Protein AF-Q5XF14-F1 (afdb_monomer)

Secondary structure (DSSP, 8-state):
-----------------S------HHHHHHH-HHHHHHHHHHHHTTSS-HHHHHHHHHTS-HHHHHHHHHHHHHHHHHHHHHHHHHHHHHHHHHHS---

Solvent-accessible surface area (backbone atoms only — not comparable to full-atom values): 6136 Å² total; per-residue (Å²): 141,83,90,77,85,79,82,82,82,78,89,76,87,75,74,78,84,69,81,77,77,75,69,44,74,67,52,52,39,72,75,29,52,47,39,47,52,53,51,51,50,45,30,73,70,65,77,45,56,60,70,60,51,58,55,54,62,70,69,57,47,69,70,49,47,51,52,48,16,54,51,45,45,54,48,55,53,50,53,52,51,53,50,50,54,53,50,52,50,53,55,55,61,62,68,70,70,70,135

pLDDT: mean 80.21, std 21.05, range [34.47, 98.5]

Sequence (99 aa):
MEDESSELVNTNEGSLSNLVNEETVEGFWVKYPYLKELVEIIVAQGLISEEVAFERVKLIGDDKAKELNDGWKALCLKEQDLGNQMLELLLASSSTTKP

Mean predicted aligned error: 13.04 Å

Radius of gyration: 27.28 Å; Cα contacts (8 Å, |Δi|>4): 28; chains: 1; bounding box: 58×27×98 Å

Structure (mmCIF, N/CA/C/O backbone):
data_AF-Q5XF14-F1
#
_entry.id   AF-Q5XF14-F1
#
loop_
_atom_site.group_PDB
_atom_site.id
_atom_site.type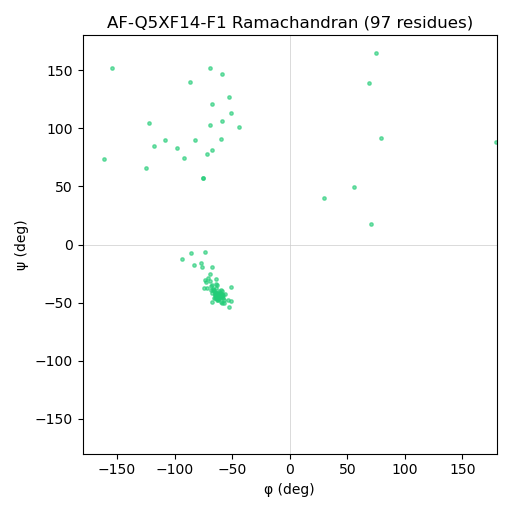_symbol
_atom_site.label_atom_id
_atom_site.label_alt_id
_atom_site.label_comp_id
_atom_site.label_asym_id
_atom_site.label_entity_id
_atom_site.label_seq_id
_atom_site.pdbx_PDB_ins_code
_atom_site.Cartn_x
_atom_site.Cartn_y
_atom_site.Cartn_z
_atom_site.occupancy
_atom_site.B_iso_or_equiv
_atom_site.auth_seq_id
_atom_site.auth_comp_id
_atom_site.auth_asym_id
_atom_site.auth_atom_id
_atom_site.pdbx_PDB_model_num
ATOM 1 N N . MET A 1 1 ? -25.604 13.008 65.763 1.00 50.34 1 MET A N 1
ATOM 2 C CA . MET A 1 1 ? -24.614 11.924 65.670 1.00 50.34 1 MET A CA 1
ATOM 3 C C . MET A 1 1 ? -25.405 10.663 65.472 1.00 50.34 1 MET A C 1
ATOM 5 O O . MET A 1 1 ? -26.234 10.397 66.325 1.00 50.34 1 MET A O 1
ATOM 9 N N . GLU A 1 2 ? -25.202 10.024 64.328 1.00 46.59 2 GLU A N 1
ATOM 10 C CA . GLU A 1 2 ? -25.326 8.587 64.063 1.00 46.59 2 GLU A CA 1
ATOM 11 C C . GLU A 1 2 ? -24.990 8.442 62.574 1.00 46.59 2 GLU A C 1
ATOM 13 O O . GLU A 1 2 ? -25.823 8.642 61.694 1.00 46.59 2 GLU A O 1
ATOM 18 N N . ASP A 1 3 ? -23.689 8.275 62.324 1.00 45.53 3 ASP A N 1
ATOM 19 C CA . ASP A 1 3 ? -23.164 7.705 61.090 1.00 45.53 3 ASP A CA 1
ATOM 20 C C . ASP A 1 3 ? -23.571 6.231 61.064 1.00 45.53 3 ASP A C 1
ATOM 22 O O . ASP A 1 3 ? -23.159 5.474 61.942 1.00 45.53 3 ASP A O 1
ATOM 26 N N . GLU A 1 4 ? -24.309 5.810 60.041 1.00 52.69 4 GLU A N 1
ATOM 27 C CA . GLU A 1 4 ? -24.338 4.404 59.644 1.00 52.69 4 G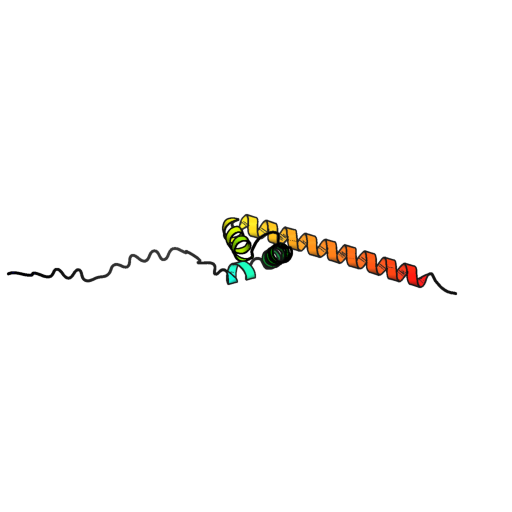LU A CA 1
ATOM 28 C C . GLU A 1 4 ? -23.899 4.282 58.184 1.00 52.69 4 GLU A C 1
ATOM 30 O O . GLU A 1 4 ? -24.599 4.624 57.231 1.00 52.69 4 GLU A O 1
ATOM 35 N N . SER A 1 5 ? -22.657 3.818 58.059 1.00 49.56 5 SER A N 1
ATOM 36 C CA . SER A 1 5 ? -22.006 3.335 56.851 1.00 49.56 5 SER A CA 1
ATOM 37 C C . SER A 1 5 ? -22.855 2.257 56.179 1.00 49.56 5 SER A C 1
ATOM 39 O O . SER A 1 5 ? -23.188 1.251 56.801 1.00 49.56 5 SER A O 1
ATOM 41 N N . SER A 1 6 ? -23.160 2.427 54.895 1.00 56.09 6 SER A N 1
ATOM 42 C CA . SER A 1 6 ? -23.552 1.307 54.039 1.00 56.09 6 SER A CA 1
ATOM 43 C C . SER A 1 6 ? -22.417 1.018 53.066 1.00 56.09 6 SER A C 1
ATOM 45 O O . SER A 1 6 ? -22.336 1.581 51.975 1.00 56.09 6 SER A O 1
ATOM 47 N N . GLU A 1 7 ? -21.525 0.130 53.506 1.00 43.84 7 GLU A N 1
ATOM 48 C CA . GLU A 1 7 ? -20.692 -0.691 52.634 1.00 43.84 7 GLU A CA 1
ATOM 49 C C . GLU A 1 7 ? -21.584 -1.397 51.603 1.00 43.84 7 GLU A C 1
ATOM 51 O O . GLU A 1 7 ? -22.358 -2.290 51.940 1.00 43.84 7 GLU A O 1
ATOM 56 N N . LEU A 1 8 ? -21.452 -1.036 50.327 1.00 49.47 8 LEU A N 1
ATOM 57 C CA . LEU A 1 8 ? -21.902 -1.885 49.226 1.00 49.47 8 LEU A CA 1
ATOM 58 C C . LEU A 1 8 ? -20.694 -2.653 48.687 1.00 49.47 8 LEU A C 1
ATOM 60 O O . LEU A 1 8 ? -20.041 -2.265 47.720 1.00 49.47 8 LEU A O 1
ATOM 64 N N . VAL A 1 9 ? -20.396 -3.760 49.369 1.00 38.94 9 VAL A N 1
ATOM 65 C CA . VAL A 1 9 ? -19.487 -4.811 48.908 1.00 38.94 9 VAL A CA 1
ATOM 66 C C . VAL A 1 9 ? -20.142 -5.553 47.734 1.00 38.94 9 VAL A C 1
ATOM 68 O O . VAL A 1 9 ? -21.038 -6.368 47.905 1.00 38.94 9 VAL A O 1
ATOM 71 N N . ASN A 1 10 ? -19.658 -5.207 46.543 1.00 40.72 10 ASN A N 1
ATOM 72 C CA . ASN A 1 10 ? -18.981 -6.085 45.586 1.00 40.72 10 ASN A CA 1
ATOM 73 C C . ASN A 1 10 ? -19.738 -7.210 44.829 1.00 40.72 10 ASN A C 1
ATOM 75 O O . ASN A 1 10 ? -20.374 -8.093 45.396 1.00 40.72 10 ASN A O 1
ATOM 79 N N . THR A 1 11 ? -19.371 -7.288 43.542 1.00 46.81 11 THR A N 1
ATOM 80 C CA . THR A 1 11 ? -19.236 -8.489 42.682 1.00 46.81 11 THR A CA 1
ATOM 81 C C . THR A 1 11 ? -20.475 -9.139 42.053 1.00 46.81 11 THR A C 1
ATOM 83 O O . THR A 1 11 ? -21.038 -10.112 42.546 1.00 46.81 11 THR A O 1
ATOM 86 N N . ASN A 1 12 ? -20.768 -8.681 40.837 1.00 43.66 12 ASN A N 1
ATOM 87 C CA . ASN A 1 12 ? -21.134 -9.496 39.675 1.00 43.66 12 ASN A CA 1
ATOM 88 C C . ASN A 1 12 ? -20.910 -8.629 38.421 1.00 43.66 12 ASN A C 1
ATOM 90 O O . ASN A 1 12 ? -21.826 -8.060 37.840 1.00 43.66 12 ASN A O 1
ATOM 94 N N . GLU A 1 13 ? -19.673 -8.381 37.991 1.00 48.16 13 GLU A N 1
ATOM 95 C CA . GLU A 1 13 ? -18.879 -9.336 37.191 1.00 48.16 13 GLU A CA 1
ATOM 96 C C . GLU A 1 13 ? -19.736 -10.262 36.298 1.00 48.16 13 GLU A C 1
ATOM 98 O O . GLU A 1 13 ? -19.489 -11.452 36.136 1.00 48.16 13 GLU A O 1
ATOM 103 N N . GLY A 1 14 ? -20.778 -9.689 35.689 1.00 34.47 14 GLY A N 1
ATOM 104 C CA . GLY A 1 14 ? -21.412 -10.210 34.488 1.00 34.47 14 GLY A CA 1
ATOM 105 C C . GLY A 1 14 ? -20.471 -9.980 33.317 1.00 34.47 14 GLY A C 1
ATOM 106 O O . GLY A 1 14 ? -20.618 -9.014 32.574 1.00 34.47 14 GLY A O 1
ATOM 107 N N . SER A 1 15 ? -19.459 -10.842 33.235 1.00 45.19 15 SER A N 1
ATOM 108 C CA . SER A 1 15 ? -18.482 -10.937 32.160 1.00 45.19 15 SER A CA 1
ATOM 109 C C . SER A 1 15 ? -19.177 -10.832 30.799 1.00 45.19 15 SER A C 1
ATOM 111 O O . SER A 1 15 ? -19.748 -11.797 30.295 1.00 45.19 15 SER A O 1
ATOM 113 N N . LEU A 1 16 ? -19.105 -9.650 30.182 1.00 40.88 16 LEU A N 1
ATOM 114 C CA . LEU A 1 16 ? -19.295 -9.470 28.746 1.00 40.88 16 LEU A CA 1
ATOM 115 C C . LEU A 1 16 ? -18.029 -9.958 28.036 1.00 40.88 16 LEU A C 1
ATOM 117 O O . LEU A 1 16 ? -17.373 -9.223 27.305 1.00 40.88 16 LEU A O 1
ATOM 121 N N . SER A 1 17 ? -17.668 -11.220 28.257 1.00 42.12 17 SER A N 1
ATOM 122 C CA . SER A 1 17 ? -16.662 -11.934 27.476 1.00 42.12 17 SER A CA 1
ATOM 123 C C . SER A 1 17 ? -17.260 -12.327 26.122 1.00 42.12 17 SER A C 1
ATOM 125 O O . SER A 1 17 ? -17.305 -13.488 25.741 1.00 42.12 17 SER A O 1
ATOM 127 N N . ASN A 1 18 ? -17.726 -11.323 25.379 1.00 41.88 18 ASN A N 1
ATOM 128 C CA . ASN A 1 18 ? -18.014 -11.419 23.959 1.00 41.88 18 ASN A CA 1
ATOM 129 C C . ASN A 1 18 ? -17.092 -10.439 23.231 1.00 41.88 18 ASN A C 1
ATOM 131 O O . ASN A 1 18 ? -17.460 -9.311 22.925 1.00 41.88 18 ASN A O 1
ATOM 135 N N . LEU A 1 19 ? -15.880 -10.928 22.965 1.00 47.09 19 LEU A N 1
ATOM 136 C CA . LEU A 1 19 ? -15.220 -10.772 21.671 1.00 47.09 19 LEU A CA 1
ATOM 137 C C . LEU A 1 19 ? -15.046 -9.334 21.150 1.00 47.09 19 LEU A C 1
ATOM 139 O O . LEU A 1 19 ? -15.292 -9.064 19.976 1.00 47.09 19 LEU A O 1
ATOM 143 N N . VAL A 1 20 ? -14.529 -8.423 21.971 1.00 44.25 20 VAL A N 1
ATOM 144 C CA . VAL A 1 20 ? -13.695 -7.357 21.408 1.00 44.25 20 VAL A CA 1
ATOM 145 C C . VAL A 1 20 ? -12.315 -7.978 21.254 1.00 44.25 20 VAL A C 1
ATOM 147 O O . VAL A 1 20 ? -11.516 -7.999 22.185 1.00 44.25 20 VAL A O 1
ATOM 150 N N . ASN A 1 21 ? -12.070 -8.578 20.086 1.00 49.25 21 ASN A N 1
ATOM 151 C CA . ASN A 1 21 ? -10.708 -8.700 19.586 1.00 49.25 21 ASN A CA 1
ATOM 152 C C . ASN A 1 21 ? -10.225 -7.253 19.466 1.00 49.25 21 ASN A C 1
ATOM 154 O O . ASN A 1 21 ? -10.509 -6.578 18.479 1.00 49.25 21 ASN A O 1
ATOM 158 N N . GLU A 1 22 ? -9.618 -6.740 20.531 1.00 53.56 22 GLU A N 1
ATOM 159 C CA . GLU A 1 22 ? -8.908 -5.474 20.513 1.00 53.56 22 GLU A CA 1
ATOM 160 C C 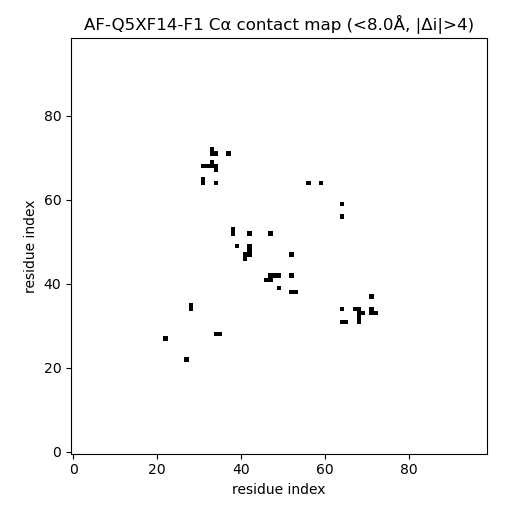. GLU A 1 22 ? -7.691 -5.738 19.625 1.00 53.56 22 GLU A C 1
ATOM 162 O O . GLU A 1 22 ? -6.630 -6.157 20.086 1.00 53.56 22 GLU A O 1
ATOM 167 N N . GLU A 1 23 ? -7.901 -5.677 18.306 1.00 61.00 23 GLU A N 1
ATOM 168 C CA . GLU A 1 23 ? -6.833 -5.822 17.334 1.00 61.00 23 GLU A CA 1
ATOM 169 C C . GLU A 1 23 ? -5.852 -4.704 17.652 1.00 61.00 23 GLU A C 1
ATOM 171 O O . GLU A 1 23 ? -6.136 -3.515 17.482 1.00 61.00 23 GLU A O 1
ATOM 176 N N . THR A 1 24 ? -4.720 -5.089 18.235 1.00 74.06 24 THR A N 1
ATOM 177 C CA . THR A 1 24 ? -3.669 -4.137 18.542 1.00 74.06 24 THR A CA 1
ATOM 178 C C . THR A 1 24 ? -3.249 -3.489 17.230 1.00 74.06 24 THR A C 1
ATOM 180 O O . THR A 1 24 ? -3.266 -4.122 16.173 1.00 74.06 24 THR A O 1
ATOM 183 N N . VAL A 1 25 ? -2.860 -2.215 17.284 1.00 75.06 25 VAL A N 1
ATOM 184 C CA . VAL A 1 25 ? -2.368 -1.494 16.098 1.00 75.06 25 VAL A CA 1
ATOM 185 C C . VAL A 1 25 ? -1.266 -2.299 15.398 1.00 75.06 25 VAL A C 1
ATOM 187 O O . VAL A 1 25 ? -1.228 -2.367 14.175 1.00 75.06 25 VAL A O 1
ATOM 190 N N . GLU A 1 26 ? -0.432 -2.987 16.178 1.00 82.00 26 GLU A N 1
ATOM 191 C CA . GLU A 1 26 ? 0.585 -3.905 15.672 1.00 82.00 26 GLU A CA 1
ATOM 192 C C . GLU A 1 26 ? -0.016 -5.092 14.898 1.00 82.00 26 GLU A C 1
ATOM 194 O O . GLU A 1 26 ? 0.444 -5.412 13.805 1.00 82.00 26 GLU A O 1
ATOM 199 N N . GLY A 1 27 ? -1.081 -5.716 15.415 1.00 87.75 27 GLY A N 1
ATOM 200 C CA . GLY A 1 27 ? -1.795 -6.806 14.744 1.00 87.75 27 GLY A CA 1
ATOM 201 C C . GLY A 1 27 ? -2.393 -6.394 13.397 1.00 87.75 27 GLY A C 1
ATOM 202 O O . GLY A 1 27 ? -2.229 -7.117 12.412 1.00 87.75 27 GLY A O 1
ATOM 203 N N . PHE A 1 28 ? -2.982 -5.198 13.326 1.00 90.31 28 PHE A N 1
ATOM 204 C CA . PHE A 1 28 ? -3.526 -4.650 12.081 1.00 90.31 28 PHE A CA 1
ATOM 205 C C . PHE A 1 28 ? -2.445 -4.511 10.998 1.00 90.31 28 PHE A C 1
ATOM 207 O O . PHE A 1 28 ? -2.642 -4.897 9.845 1.00 90.31 28 PHE A O 1
ATOM 214 N N . TRP A 1 29 ? -1.264 -4.011 11.366 1.00 92.94 29 TRP A N 1
ATOM 215 C CA . TRP A 1 29 ? -0.160 -3.838 10.421 1.00 92.94 29 TRP A CA 1
ATOM 216 C C . TRP A 1 29 ? 0.515 -5.142 10.011 1.00 92.94 29 TRP A C 1
ATOM 218 O O . TRP A 1 29 ? 0.980 -5.256 8.878 1.00 92.94 29 TRP A O 1
ATOM 228 N N . VAL A 1 30 ? 0.534 -6.139 10.896 1.00 94.06 30 VAL A N 1
ATOM 229 C CA . VAL A 1 30 ? 0.947 -7.502 10.538 1.00 94.06 30 VAL A CA 1
ATOM 230 C C . VAL A 1 30 ? -0.015 -8.101 9.508 1.00 94.06 30 VAL A C 1
ATOM 232 O O . VAL A 1 30 ? 0.423 -8.796 8.591 1.00 94.06 30 VAL A O 1
ATOM 235 N N . LYS A 1 31 ? -1.317 -7.811 9.621 1.00 94.19 31 LYS A N 1
ATOM 236 C CA . LYS A 1 31 ? -2.344 -8.264 8.673 1.00 94.19 31 LYS A CA 1
ATOM 237 C C . LYS A 1 31 ? -2.270 -7.532 7.327 1.00 94.19 31 LYS A C 1
ATOM 239 O O . LYS A 1 31 ? -2.457 -8.162 6.285 1.00 94.19 31 LYS A O 1
ATOM 244 N N . TYR A 1 32 ? -1.959 -6.234 7.340 1.00 95.88 32 TYR A N 1
ATOM 245 C CA . TYR A 1 32 ? -1.945 -5.367 6.154 1.00 95.88 32 TYR A CA 1
ATOM 246 C C . TYR A 1 32 ? -0.604 -4.639 5.944 1.00 95.88 32 TYR A C 1
ATOM 248 O O . TYR A 1 32 ? -0.542 -3.406 6.012 1.00 95.88 32 TYR A O 1
ATOM 256 N N . PRO A 1 33 ? 0.486 -5.371 5.650 1.00 95.81 33 PRO A N 1
ATOM 257 C CA . PRO A 1 33 ? 1.823 -4.787 5.555 1.00 95.81 33 PRO A CA 1
ATOM 258 C C . PRO A 1 33 ? 1.981 -3.829 4.365 1.00 95.81 33 PRO A C 1
ATOM 260 O O . PRO A 1 33 ? 2.653 -2.811 4.485 1.00 95.81 33 PRO A O 1
ATOM 263 N N . TYR A 1 34 ? 1.325 -4.103 3.234 1.00 97.06 34 TYR A N 1
ATOM 264 C CA . TYR A 1 34 ? 1.392 -3.235 2.052 1.00 97.06 34 TYR A CA 1
ATOM 265 C C . TYR A 1 34 ? 0.600 -1.943 2.259 1.00 97.06 34 TYR A C 1
ATOM 267 O O . TYR A 1 34 ? 0.984 -0.886 1.770 1.00 97.06 34 TYR A O 1
ATOM 275 N N . LEU A 1 35 ? -0.488 -2.003 3.030 1.00 96.25 35 LEU A N 1
ATOM 276 C CA . LEU A 1 35 ? -1.190 -0.792 3.438 1.00 96.25 35 LEU A CA 1
ATOM 277 C C . LEU A 1 35 ? -0.324 0.069 4.366 1.00 96.25 35 LEU A C 1
ATOM 279 O O . LEU A 1 35 ? -0.331 1.287 4.213 1.00 96.25 35 LEU A O 1
ATOM 283 N N . LYS A 1 36 ? 0.435 -0.541 5.289 1.00 95.25 36 LYS A N 1
ATOM 284 C CA . LYS A 1 36 ? 1.387 0.191 6.142 1.00 95.25 36 LYS A CA 1
ATOM 285 C C . LYS A 1 36 ? 2.402 0.957 5.300 1.00 95.25 36 LYS A C 1
ATOM 287 O O . LYS A 1 36 ? 2.554 2.159 5.481 1.00 95.25 36 LYS A O 1
ATOM 292 N N . GLU A 1 37 ? 3.029 0.273 4.350 1.00 95.56 37 GLU A N 1
ATOM 293 C CA . GLU A 1 37 ? 4.010 0.871 3.443 1.00 95.56 37 GLU A CA 1
ATOM 294 C C . GLU A 1 37 ? 3.412 2.049 2.656 1.00 95.56 37 GLU A C 1
ATOM 296 O O . GLU A 1 37 ? 4.000 3.128 2.601 1.00 95.56 37 GLU A O 1
ATOM 301 N N . LEU A 1 38 ? 2.203 1.889 2.104 1.00 95.12 38 LEU A N 1
ATOM 302 C CA . LEU A 1 38 ? 1.503 2.973 1.411 1.00 95.12 38 LEU A CA 1
ATOM 303 C C . LEU A 1 38 ? 1.287 4.193 2.321 1.00 95.12 38 LEU A C 1
ATOM 305 O O . LEU A 1 38 ? 1.493 5.332 1.901 1.00 95.12 38 LEU A O 1
ATOM 309 N N . VAL A 1 39 ? 0.875 3.971 3.568 1.00 94.56 39 VAL A N 1
ATOM 310 C CA . VAL A 1 39 ? 0.660 5.044 4.547 1.00 94.56 39 VAL A CA 1
ATOM 311 C C . VAL A 1 39 ? 1.974 5.753 4.869 1.00 94.56 39 VAL A C 1
ATOM 313 O O . VAL A 1 39 ? 2.018 6.981 4.845 1.00 94.56 39 VAL A O 1
ATOM 316 N N . GLU A 1 40 ? 3.050 5.001 5.094 1.00 94.69 40 GLU A N 1
ATOM 317 C CA . GLU A 1 40 ? 4.391 5.543 5.331 1.00 94.69 40 GLU A CA 1
ATOM 318 C C . GLU A 1 40 ? 4.882 6.392 4.148 1.00 94.69 40 GLU A C 1
ATOM 320 O O . GLU A 1 40 ? 5.438 7.469 4.359 1.00 94.69 40 GLU A O 1
ATOM 325 N N . ILE A 1 41 ? 4.606 5.985 2.904 1.00 94.81 41 ILE A N 1
ATOM 326 C CA . ILE A 1 41 ? 4.930 6.770 1.701 1.00 94.81 41 ILE A CA 1
ATOM 327 C C . ILE A 1 41 ? 4.155 8.092 1.673 1.00 94.81 41 ILE A C 1
ATOM 329 O O . ILE A 1 41 ? 4.742 9.144 1.415 1.00 94.81 41 ILE A O 1
ATOM 333 N N . ILE A 1 42 ? 2.849 8.065 1.953 1.00 93.88 42 ILE A N 1
ATOM 334 C CA . ILE A 1 42 ? 2.008 9.274 1.981 1.00 93.88 42 ILE A CA 1
ATOM 335 C C . ILE A 1 42 ? 2.515 10.255 3.052 1.00 93.88 42 ILE A C 1
ATOM 337 O O . ILE A 1 42 ? 2.569 11.466 2.812 1.00 93.88 42 ILE A O 1
ATOM 341 N N . VAL A 1 43 ? 2.923 9.736 4.213 1.00 95.19 43 VAL A N 1
ATOM 342 C CA . VAL A 1 43 ? 3.522 10.519 5.303 1.00 95.19 43 VAL A CA 1
ATOM 343 C C . VAL A 1 43 ? 4.876 11.095 4.884 1.00 95.19 43 VAL A C 1
ATOM 345 O O . VAL A 1 43 ? 5.114 12.289 5.062 1.00 95.19 43 VAL A O 1
ATOM 348 N N . ALA A 1 44 ? 5.745 10.293 4.264 1.00 95.38 44 ALA A N 1
ATOM 349 C CA . ALA A 1 44 ? 7.064 10.725 3.800 1.00 95.38 44 ALA A CA 1
ATOM 350 C C . ALA A 1 44 ? 6.990 11.805 2.706 1.00 95.38 44 ALA A C 1
ATOM 352 O O . ALA A 1 44 ? 7.862 12.668 2.619 1.00 95.38 44 ALA A O 1
ATOM 353 N N . GLN A 1 45 ? 5.928 11.796 1.896 1.00 94.94 45 GLN A N 1
ATOM 354 C CA . GLN A 1 45 ? 5.639 12.846 0.914 1.00 94.94 45 GLN A CA 1
ATOM 355 C C . GLN A 1 45 ? 5.127 14.151 1.551 1.00 94.94 45 GLN A C 1
ATOM 357 O O . GLN A 1 45 ? 4.963 15.149 0.850 1.00 94.94 45 GLN A O 1
ATOM 362 N N . GLY A 1 46 ? 4.867 14.165 2.862 1.00 92.25 46 GLY A N 1
ATOM 363 C CA . GLY A 1 46 ? 4.388 15.339 3.588 1.00 92.25 46 GLY A CA 1
ATOM 364 C C . GLY A 1 46 ? 2.942 15.718 3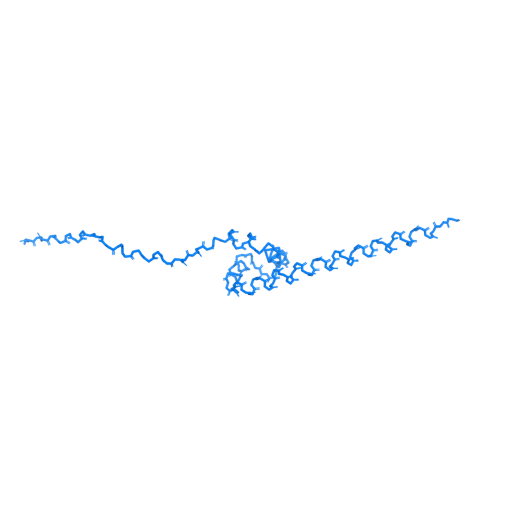.263 1.00 92.25 46 GLY A C 1
ATOM 365 O O . GLY A 1 46 ? 2.531 16.844 3.540 1.00 92.25 46 GLY A O 1
ATOM 366 N N . LEU A 1 47 ? 2.164 14.803 2.672 1.00 90.00 47 LEU A N 1
ATOM 367 C CA . LEU A 1 47 ? 0.763 15.055 2.321 1.00 90.00 47 LEU A CA 1
ATOM 368 C C . LEU A 1 47 ? -0.131 15.134 3.563 1.00 90.00 47 LEU A C 1
ATOM 370 O O . LEU A 1 47 ? -1.157 15.814 3.559 1.00 90.00 47 LEU A O 1
ATOM 374 N N . ILE A 1 48 ? 0.252 14.422 4.621 1.00 93.19 48 ILE A N 1
ATOM 375 C CA . ILE A 1 48 ? -0.464 14.340 5.891 1.00 93.19 48 ILE A CA 1
ATOM 376 C C . ILE A 1 48 ? 0.529 13.993 7.009 1.00 93.19 48 ILE A C 1
ATOM 378 O O . ILE A 1 48 ? 1.551 13.358 6.748 1.00 93.19 48 ILE A O 1
ATOM 382 N N . SER A 1 49 ? 0.251 14.403 8.249 1.00 92.81 49 SER A N 1
ATOM 383 C CA . SER A 1 49 ? 1.070 13.981 9.389 1.00 92.81 49 SER A CA 1
ATOM 384 C C . SER A 1 49 ? 0.874 12.496 9.687 1.00 92.81 49 SER A C 1
ATOM 386 O O . SER A 1 49 ? -0.202 11.943 9.447 1.00 92.81 49 SER A O 1
ATOM 388 N N . GLU A 1 50 ? 1.908 11.868 10.246 1.00 90.62 50 GLU A N 1
ATOM 389 C CA . GLU A 1 50 ? 1.895 10.456 10.632 1.00 90.62 50 GLU A CA 1
ATOM 390 C C . GLU A 1 50 ? 0.701 10.129 11.532 1.00 90.62 50 GLU A C 1
ATOM 392 O O . GLU A 1 50 ? -0.130 9.299 11.182 1.00 90.62 50 GLU A O 1
ATOM 397 N N . GLU A 1 51 ? 0.540 10.866 12.629 1.00 89.38 51 GLU A N 1
ATOM 398 C CA . GLU A 1 51 ? -0.563 10.677 13.573 1.00 89.38 51 GLU A CA 1
ATOM 399 C C . GLU A 1 51 ? -1.929 10.650 12.871 1.00 89.38 51 GLU A C 1
ATOM 401 O O . GLU A 1 51 ? -2.704 9.707 13.034 1.00 89.38 51 GLU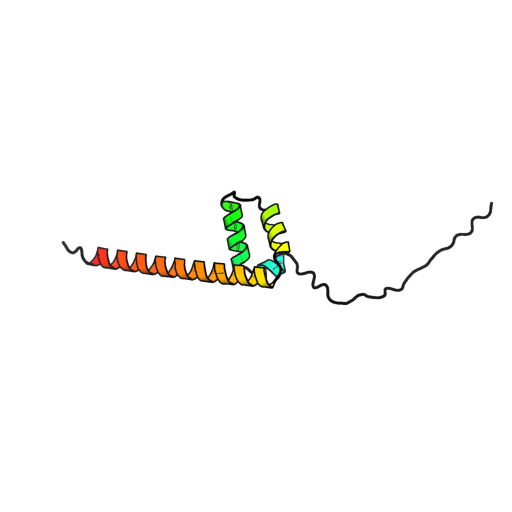 A O 1
ATOM 406 N N . VAL A 1 52 ? -2.191 11.629 12.001 1.00 90.75 52 VAL A N 1
ATOM 407 C CA . VAL A 1 52 ? -3.467 11.715 11.287 1.00 90.75 52 VAL A CA 1
ATOM 408 C C . VAL A 1 52 ? -3.610 10.567 10.285 1.00 90.75 52 VAL A C 1
ATOM 410 O O . VAL A 1 52 ? -4.700 10.010 10.159 1.00 90.75 52 VAL A O 1
ATOM 413 N N . ALA A 1 53 ? -2.543 10.179 9.583 1.00 90.56 53 ALA A N 1
ATOM 414 C CA . ALA A 1 53 ? -2.582 9.068 8.632 1.00 90.56 53 ALA A CA 1
ATOM 415 C C . ALA A 1 53 ? -2.977 7.753 9.318 1.00 90.56 53 ALA A C 1
ATOM 417 O O . ALA A 1 53 ? -3.903 7.067 8.878 1.00 90.56 53 ALA A O 1
ATOM 418 N N . PHE A 1 54 ? -2.312 7.441 10.430 1.00 86.00 54 PHE A N 1
ATOM 419 C CA . PHE A 1 54 ? -2.536 6.216 11.188 1.00 86.00 54 PHE A CA 1
ATOM 420 C C . PHE A 1 54 ? -3.915 6.204 11.862 1.00 86.00 54 PHE A C 1
ATOM 422 O O . PHE A 1 54 ? -4.564 5.159 11.887 1.00 86.00 54 PHE A O 1
ATOM 429 N N . GLU A 1 55 ? -4.420 7.345 12.346 1.00 87.62 55 GLU A N 1
ATOM 430 C CA . GLU A 1 55 ? -5.798 7.428 12.846 1.00 87.62 55 GLU A CA 1
ATOM 431 C C . GLU A 1 55 ? -6.837 7.204 11.746 1.00 87.62 55 GLU A C 1
ATOM 433 O O . GLU A 1 55 ? -7.791 6.451 11.942 1.00 87.62 55 GLU A O 1
ATOM 438 N N . ARG A 1 56 ? -6.648 7.794 10.559 1.00 88.88 56 ARG A N 1
ATOM 439 C CA . ARG A 1 56 ? -7.596 7.616 9.448 1.00 88.88 56 ARG A CA 1
ATOM 440 C C . ARG A 1 56 ? -7.680 6.172 8.975 1.00 88.88 56 ARG A C 1
ATOM 442 O O . ARG A 1 56 ? -8.762 5.719 8.610 1.00 88.88 56 ARG A O 1
ATOM 449 N N . VAL A 1 57 ? -6.572 5.440 9.012 1.00 88.94 57 VAL A N 1
ATOM 450 C CA . VAL A 1 57 ? -6.545 4.026 8.619 1.00 88.94 57 VAL A CA 1
ATOM 451 C C . VAL A 1 57 ? -7.296 3.132 9.612 1.00 88.94 57 VAL A C 1
ATOM 453 O O . VAL A 1 57 ? -7.859 2.116 9.219 1.00 88.94 57 VAL A O 1
ATOM 456 N N . LYS A 1 58 ? -7.431 3.523 10.880 1.00 82.75 58 LYS A N 1
ATOM 457 C CA . LYS A 1 58 ? -8.289 2.777 11.817 1.00 82.75 58 LYS A CA 1
ATOM 458 C C . LYS A 1 58 ? -9.780 2.882 11.468 1.00 82.75 58 LYS A C 1
ATOM 460 O O . LYS A 1 58 ? -10.567 2.047 11.899 1.00 82.75 58 LYS A O 1
ATOM 465 N N . LEU A 1 59 ? -10.178 3.887 10.682 1.00 89.50 59 LEU A N 1
ATOM 466 C CA . LEU A 1 59 ? -11.581 4.180 10.366 1.00 89.50 59 LEU A CA 1
ATOM 467 C C . LEU A 1 59 ? -12.084 3.543 9.063 1.00 89.50 59 LEU A C 1
ATOM 469 O O . LEU A 1 59 ? -13.288 3.546 8.819 1.00 89.50 59 LEU A O 1
ATOM 473 N N . ILE A 1 60 ? -11.201 3.020 8.208 1.00 89.81 60 ILE A N 1
ATOM 474 C CA . ILE A 1 60 ? -11.594 2.513 6.878 1.00 89.81 60 ILE A CA 1
ATOM 475 C C . ILE A 1 60 ? -12.267 1.132 6.922 1.00 89.81 60 ILE A C 1
ATOM 477 O O . ILE A 1 60 ? -12.936 0.759 5.961 1.00 89.81 60 ILE A O 1
ATOM 481 N N . GLY A 1 61 ? -12.147 0.403 8.036 1.00 91.12 61 GLY A N 1
ATOM 482 C CA . GLY A 1 61 ? -12.707 -0.940 8.200 1.00 91.12 61 GLY A CA 1
ATOM 483 C C . GLY A 1 61 ? -11.925 -2.033 7.460 1.00 91.12 61 GLY A C 1
ATOM 484 O O . GLY A 1 61 ? -11.094 -1.756 6.593 1.00 91.12 61 GLY A O 1
ATOM 485 N N . ASP A 1 62 ? -12.195 -3.291 7.817 1.00 93.00 62 ASP A N 1
ATOM 486 C CA . ASP A 1 62 ? -11.387 -4.446 7.396 1.00 93.00 62 ASP A CA 1
ATOM 487 C C . ASP A 1 62 ? -11.429 -4.696 5.882 1.00 93.00 62 ASP A C 1
ATOM 489 O O . ASP A 1 62 ? -10.387 -4.847 5.246 1.00 93.00 62 ASP A O 1
ATOM 493 N N . ASP A 1 63 ? -12.624 -4.656 5.284 1.00 95.50 63 ASP A N 1
ATOM 494 C CA . ASP A 1 63 ? -12.807 -4.884 3.846 1.00 95.50 63 ASP A CA 1
ATOM 495 C C . ASP A 1 63 ? -12.015 -3.875 3.013 1.00 95.50 63 ASP A C 1
ATOM 497 O O . ASP A 1 63 ? -11.346 -4.236 2.040 1.00 95.50 63 ASP A O 1
ATOM 501 N N . LYS A 1 64 ? -12.046 -2.600 3.420 1.00 95.75 64 LYS A N 1
ATOM 502 C CA . LYS A 1 64 ? -11.336 -1.544 2.702 1.00 95.75 64 LYS A CA 1
ATOM 503 C C . LYS A 1 64 ? -9.835 -1.605 2.943 1.00 95.75 64 LYS A C 1
ATOM 505 O O . LYS A 1 64 ? -9.072 -1.370 2.008 1.00 95.75 64 LYS A O 1
ATOM 510 N N . ALA A 1 65 ? -9.407 -1.941 4.161 1.00 95.31 65 ALA A N 1
ATOM 511 C CA . ALA A 1 65 ? -7.999 -2.163 4.468 1.00 95.31 65 ALA A CA 1
ATOM 512 C C . ALA A 1 65 ? -7.421 -3.289 3.602 1.00 95.31 65 ALA A C 1
ATOM 514 O O . ALA A 1 65 ? -6.372 -3.113 2.978 1.00 95.31 65 ALA A O 1
ATOM 515 N N . LYS A 1 66 ? -8.156 -4.399 3.469 1.00 96.88 66 LYS A N 1
ATOM 516 C CA . LYS A 1 66 ? -7.791 -5.509 2.590 1.00 96.88 66 LYS A CA 1
ATOM 517 C C . LYS A 1 66 ? -7.739 -5.090 1.122 1.00 96.88 66 LYS A C 1
ATOM 519 O O . LYS A 1 66 ? -6.762 -5.395 0.443 1.00 96.88 66 LYS A O 1
ATOM 524 N N . GLU A 1 67 ? -8.757 -4.382 0.633 1.00 98.12 67 GLU A N 1
ATOM 525 C CA . GLU A 1 67 ? -8.802 -3.889 -0.750 1.00 98.12 67 GLU A CA 1
ATOM 526 C C . GLU A 1 67 ? -7.584 -3.010 -1.076 1.00 98.12 67 GLU A C 1
ATOM 528 O O . GLU A 1 67 ? -6.921 -3.222 -2.092 1.00 98.12 67 GLU A O 1
ATOM 533 N N . LEU A 1 68 ? -7.260 -2.052 -0.202 1.00 97.19 68 LEU A N 1
ATOM 534 C CA . LEU A 1 68 ? -6.124 -1.149 -0.392 1.00 97.19 68 LEU A CA 1
ATOM 535 C C . LEU A 1 68 ? -4.784 -1.884 -0.299 1.00 97.19 68 LEU A C 1
ATOM 537 O O . LEU A 1 68 ? -3.905 -1.641 -1.123 1.00 97.19 68 LEU A O 1
ATOM 541 N N . ASN A 1 69 ? -4.637 -2.805 0.656 1.00 97.69 69 ASN A N 1
ATOM 542 C CA . ASN A 1 69 ? -3.448 -3.643 0.791 1.00 97.69 69 ASN A CA 1
ATOM 543 C C . ASN A 1 69 ? -3.196 -4.476 -0.476 1.00 97.69 69 ASN A C 1
ATOM 545 O O . ASN A 1 69 ? -2.090 -4.471 -1.018 1.00 97.69 69 ASN A O 1
ATOM 549 N N . ASP A 1 70 ? -4.225 -5.169 -0.965 1.00 98.38 70 ASP A N 1
ATOM 550 C CA . ASP A 1 70 ? -4.126 -6.021 -2.153 1.00 98.38 70 ASP A CA 1
ATOM 551 C C . ASP A 1 70 ? -3.876 -5.183 -3.418 1.00 98.38 70 ASP A C 1
ATOM 553 O O . ASP A 1 70 ? -3.075 -5.566 -4.276 1.00 98.38 70 ASP A O 1
ATOM 557 N N . GLY A 1 71 ? -4.514 -4.013 -3.513 1.00 98.31 71 GLY A N 1
ATOM 558 C CA . GLY A 1 71 ? -4.315 -3.058 -4.600 1.00 98.31 71 GLY A CA 1
ATOM 559 C C . GLY A 1 71 ? -2.893 -2.498 -4.646 1.00 98.31 71 GLY A C 1
ATOM 560 O O . GLY A 1 71 ? -2.272 -2.516 -5.710 1.00 98.31 71 GLY A O 1
ATOM 561 N N . TRP A 1 72 ? -2.352 -2.058 -3.503 1.00 98.00 72 TRP A N 1
ATOM 562 C CA . TRP A 1 72 ? -0.976 -1.559 -3.414 1.00 98.00 72 TRP A CA 1
ATOM 563 C C . TRP A 1 72 ? 0.034 -2.650 -3.766 1.00 98.00 72 TRP A C 1
ATOM 565 O O . TRP A 1 72 ? 0.878 -2.446 -4.635 1.00 98.00 72 TRP A O 1
ATOM 575 N N . LYS A 1 73 ? -0.130 -3.858 -3.212 1.00 98.31 73 LYS A N 1
ATOM 576 C CA . LYS A 1 73 ? 0.698 -5.020 -3.563 1.00 98.31 73 LYS A CA 1
ATOM 577 C C . LYS A 1 73 ? 0.721 -5.277 -5.071 1.00 98.31 73 LYS A C 1
ATOM 579 O O . LYS A 1 73 ? 1.784 -5.496 -5.651 1.00 98.31 73 LYS A O 1
ATOM 584 N N . ALA A 1 74 ? -0.447 -5.276 -5.714 1.00 98.50 74 ALA A N 1
ATOM 585 C CA . ALA A 1 74 ? -0.548 -5.500 -7.153 1.00 98.50 74 ALA A CA 1
ATOM 586 C C . ALA A 1 74 ? 0.135 -4.390 -7.966 1.00 98.50 74 ALA A C 1
ATOM 588 O O . ALA A 1 74 ? 0.700 -4.672 -9.025 1.00 98.50 74 ALA A O 1
ATOM 589 N N . LEU A 1 75 ? 0.097 -3.147 -7.481 1.00 97.88 75 LEU A N 1
ATOM 590 C CA . LEU A 1 75 ? 0.788 -2.026 -8.107 1.00 97.88 75 LEU A CA 1
ATOM 591 C C . LEU A 1 75 ? 2.311 -2.177 -7.998 1.00 97.88 75 LEU A C 1
ATOM 593 O O . LEU A 1 75 ? 2.976 -2.130 -9.029 1.00 97.88 75 LEU A O 1
ATOM 597 N N . CYS A 1 76 ? 2.841 -2.458 -6.802 1.00 96.56 76 CYS A N 1
ATOM 598 C CA . CYS A 1 76 ? 4.276 -2.675 -6.586 1.00 96.56 76 CYS A CA 1
ATOM 599 C C . CYS A 1 76 ? 4.829 -3.792 -7.481 1.00 96.56 76 CYS A C 1
ATOM 601 O O . CYS A 1 76 ? 5.890 -3.645 -8.082 1.00 96.56 76 CYS A O 1
ATOM 603 N N . LEU A 1 77 ? 4.091 -4.899 -7.623 1.00 97.50 77 LEU A N 1
ATOM 604 C CA . LEU A 1 77 ? 4.495 -6.004 -8.498 1.00 97.50 77 LEU A CA 1
ATOM 605 C C . LEU A 1 77 ? 4.549 -5.592 -9.975 1.00 97.50 77 LEU A C 1
ATOM 607 O O . LEU A 1 77 ? 5.477 -5.975 -10.682 1.00 97.50 77 LEU A O 1
ATOM 611 N N . LYS A 1 78 ? 3.573 -4.807 -10.447 1.00 97.94 78 LYS A N 1
ATOM 612 C CA . LYS A 1 78 ? 3.574 -4.294 -11.826 1.00 97.94 78 LYS A CA 1
ATOM 613 C C . LYS A 1 78 ? 4.710 -3.309 -12.073 1.00 97.94 78 LYS A C 1
ATOM 615 O O . LYS A 1 78 ? 5.305 -3.333 -13.144 1.00 97.94 78 LYS A O 1
ATOM 620 N N . GLU A 1 79 ? 5.003 -2.450 -11.103 1.00 96.62 79 GLU A N 1
ATOM 621 C CA . GLU A 1 79 ? 6.113 -1.503 -11.190 1.00 96.62 79 GLU A CA 1
ATOM 622 C C . GLU A 1 79 ? 7.460 -2.230 -11.241 1.00 96.62 79 GLU A C 1
ATOM 624 O O . GLU A 1 79 ? 8.296 -1.921 -12.091 1.00 96.62 79 GLU A O 1
ATOM 629 N N . GLN A 1 80 ? 7.638 -3.259 -10.408 1.00 96.75 80 GLN A N 1
ATOM 630 C CA . GLN A 1 80 ? 8.825 -4.108 -10.437 1.00 96.75 80 GLN A CA 1
ATOM 631 C C . GLN A 1 80 ? 8.988 -4.821 -11.786 1.00 96.75 80 GLN A C 1
ATOM 633 O O . GLN A 1 80 ? 10.084 -4.830 -12.344 1.00 96.75 80 GLN A O 1
ATOM 638 N N . ASP A 1 81 ? 7.913 -5.404 -12.323 1.00 97.88 81 ASP A N 1
ATOM 639 C CA . ASP A 1 81 ? 7.940 -6.078 -13.623 1.00 97.88 81 ASP A CA 1
ATOM 640 C C . ASP A 1 81 ? 8.320 -5.115 -14.757 1.00 97.88 81 ASP A C 1
ATOM 642 O O . ASP A 1 81 ? 9.209 -5.406 -15.556 1.00 97.88 81 ASP A O 1
ATOM 646 N N . LEU A 1 82 ? 7.726 -3.918 -14.773 1.00 97.31 82 LEU A N 1
ATOM 647 C CA . LEU A 1 82 ? 8.075 -2.879 -15.738 1.00 97.31 82 LEU A CA 1
ATOM 648 C C . LEU A 1 82 ? 9.544 -2.446 -15.608 1.00 97.31 82 LEU A C 1
ATOM 650 O O . LEU A 1 82 ? 10.233 -2.273 -16.615 1.00 97.31 82 LEU A O 1
ATOM 654 N N . GLY A 1 83 ? 10.038 -2.301 -14.376 1.00 97.25 83 GLY A N 1
ATOM 655 C CA . GLY A 1 83 ? 11.443 -2.009 -14.100 1.00 97.25 83 GLY A CA 1
ATOM 656 C C . GLY A 1 83 ? 12.377 -3.085 -14.656 1.00 97.25 83 GLY A C 1
ATOM 657 O O . GLY A 1 83 ? 13.367 -2.760 -15.312 1.00 97.25 83 GLY A O 1
ATOM 658 N N . ASN A 1 84 ? 12.032 -4.362 -14.476 1.00 97.06 84 ASN A N 1
ATOM 659 C CA . ASN A 1 84 ? 12.795 -5.481 -15.031 1.00 97.06 84 ASN A CA 1
ATOM 660 C C . ASN A 1 84 ? 12.817 -5.450 -16.564 1.00 97.06 84 ASN A C 1
ATOM 662 O O . ASN A 1 84 ? 13.892 -5.547 -17.154 1.00 97.06 84 ASN A O 1
ATOM 666 N N . GLN A 1 85 ? 11.668 -5.231 -17.211 1.00 96.62 85 GLN A N 1
ATOM 667 C CA . GLN A 1 85 ? 11.593 -5.105 -18.672 1.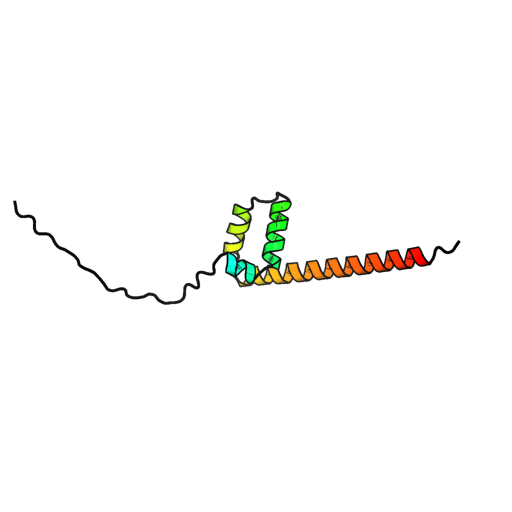00 96.62 85 GLN A CA 1
ATOM 668 C C . GLN A 1 85 ? 12.469 -3.953 -19.192 1.00 96.62 85 GLN A C 1
ATOM 670 O O . GLN A 1 85 ? 13.157 -4.091 -20.206 1.00 96.62 85 GLN A O 1
ATOM 675 N N . MET A 1 86 ? 12.493 -2.820 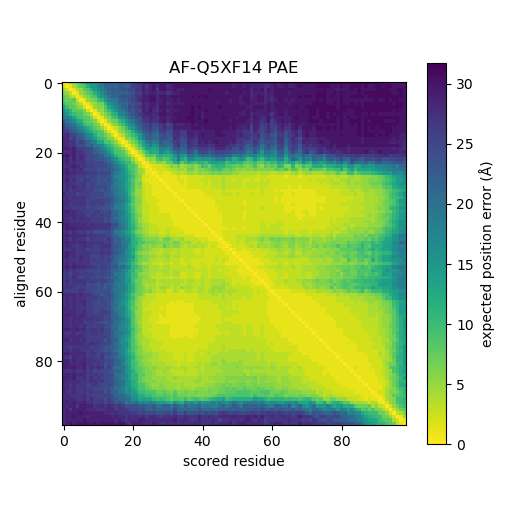-18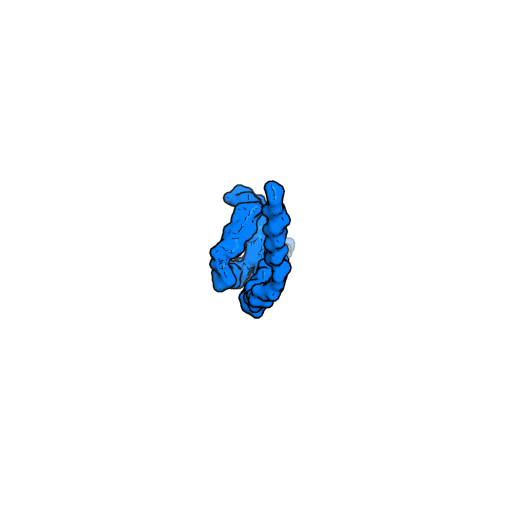.483 1.00 95.75 86 MET A N 1
ATOM 676 C CA . MET A 1 86 ? 13.343 -1.684 -18.843 1.00 95.75 86 MET A CA 1
ATOM 677 C C . MET A 1 86 ? 14.835 -2.022 -18.716 1.00 95.75 86 MET A C 1
ATOM 679 O O . MET A 1 86 ? 15.629 -1.665 -19.588 1.00 95.75 86 MET A O 1
ATOM 683 N N . LEU A 1 87 ? 15.231 -2.737 -17.659 1.00 95.62 87 LEU A N 1
ATOM 684 C CA . LEU A 1 87 ? 16.611 -3.192 -17.478 1.00 95.62 87 LEU A CA 1
ATOM 685 C C . LEU A 1 87 ? 17.033 -4.181 -18.573 1.00 95.62 87 LEU A C 1
ATOM 687 O O . LEU A 1 87 ? 18.121 -4.039 -19.131 1.00 95.62 87 LEU A O 1
ATOM 691 N N . GLU A 1 88 ? 16.173 -5.135 -18.931 1.00 95.00 88 GLU A N 1
ATOM 692 C CA . GLU A 1 88 ? 16.426 -6.072 -20.032 1.00 95.00 88 GLU A CA 1
ATOM 693 C C . GLU A 1 88 ? 16.625 -5.344 -21.366 1.00 95.00 88 GLU A C 1
ATOM 695 O O . GLU A 1 88 ? 17.560 -5.652 -22.110 1.00 95.00 88 GLU A O 1
ATOM 700 N N . LEU A 1 89 ? 15.806 -4.325 -21.646 1.00 94.19 89 LEU A N 1
ATOM 701 C CA . LEU A 1 89 ? 15.941 -3.505 -22.848 1.00 94.19 89 LEU A CA 1
ATOM 702 C C . LEU A 1 89 ? 17.282 -2.753 -22.885 1.00 94.19 89 LEU A C 1
ATOM 704 O O . LEU A 1 89 ? 17.961 -2.737 -23.917 1.00 94.19 89 LEU A O 1
ATOM 708 N N . LEU A 1 90 ? 17.698 -2.161 -21.761 1.00 93.56 90 LEU A N 1
ATOM 709 C CA . LEU A 1 90 ? 18.991 -1.479 -21.651 1.00 93.56 90 LEU A CA 1
ATOM 710 C C . LEU A 1 90 ? 20.159 -2.451 -21.893 1.00 93.56 90 LEU A C 1
ATOM 712 O O . LEU A 1 90 ? 21.083 -2.140 -22.654 1.00 93.56 90 LEU A O 1
ATOM 716 N N . LEU A 1 91 ? 20.099 -3.660 -21.332 1.00 92.88 91 LEU A N 1
ATOM 717 C CA . LEU A 1 91 ? 21.112 -4.700 -21.546 1.00 92.88 91 LEU A CA 1
ATOM 718 C C . LEU A 1 91 ? 21.158 -5.181 -23.006 1.00 92.88 91 LEU A C 1
ATOM 720 O O . LEU A 1 91 ? 22.240 -5.327 -23.580 1.00 92.88 91 LEU A O 1
ATOM 724 N N . ALA A 1 92 ? 20.004 -5.357 -23.650 1.00 89.31 92 ALA A N 1
ATOM 725 C CA . ALA A 1 92 ? 19.942 -5.721 -25.064 1.00 89.31 92 ALA A CA 1
ATOM 726 C C . ALA A 1 92 ? 20.551 -4.631 -25.965 1.00 89.31 92 ALA A C 1
ATOM 728 O O . ALA A 1 92 ? 21.326 -4.938 -26.872 1.00 89.31 92 ALA A O 1
ATOM 729 N N . SER A 1 93 ? 20.268 -3.356 -25.678 1.00 80.19 93 SER A N 1
ATOM 730 C CA . SER A 1 93 ? 20.773 -2.219 -26.464 1.00 80.19 93 SER A CA 1
ATOM 731 C C . SER A 1 93 ? 22.287 -1.992 -26.326 1.00 80.19 93 SER A C 1
ATOM 733 O O . SER A 1 93 ? 22.950 -1.595 -27.283 1.00 80.19 93 SER A O 1
ATOM 735 N N . SER A 1 94 ? 22.864 -2.308 -25.162 1.00 68.81 94 SER A N 1
ATOM 7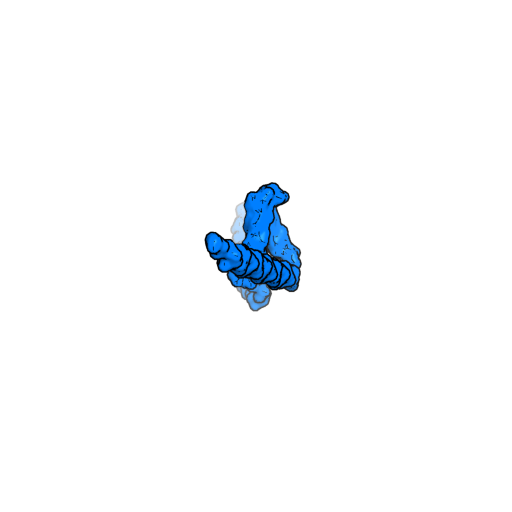36 C CA . SER A 1 94 ? 24.317 -2.237 -24.926 1.00 68.81 94 SER A CA 1
ATOM 737 C C . SER A 1 94 ? 25.102 -3.392 -25.561 1.00 68.81 94 SER A C 1
ATOM 739 O O . SER A 1 94 ? 26.300 -3.258 -25.804 1.00 68.81 94 SER A O 1
ATOM 741 N N . SER A 1 95 ? 24.434 -4.499 -25.900 1.00 60.88 95 SER A N 1
ATOM 742 C CA . SER A 1 95 ? 25.050 -5.672 -26.539 1.00 60.88 95 SER A CA 1
ATOM 743 C C . SER A 1 95 ? 25.194 -5.531 -28.062 1.00 60.88 95 SER A C 1
ATOM 745 O O . SER A 1 95 ? 25.977 -6.253 -28.682 1.00 60.88 95 SER A O 1
ATOM 747 N N . THR A 1 96 ? 24.459 -4.601 -28.683 1.00 58.22 96 THR A N 1
ATOM 748 C CA . THR A 1 96 ? 24.509 -4.332 -30.133 1.00 58.22 96 THR A CA 1
ATOM 749 C C . THR A 1 96 ? 25.608 -3.355 -30.552 1.00 58.22 96 THR A C 1
ATOM 751 O O . THR A 1 96 ? 25.874 -3.210 -31.743 1.00 58.22 96 THR A O 1
ATOM 754 N N . THR A 1 97 ? 26.302 -2.730 -29.601 1.00 52.53 97 THR A N 1
ATOM 755 C CA . THR A 1 97 ? 27.435 -1.834 -29.866 1.00 52.53 97 THR A CA 1
ATOM 756 C C . THR A 1 97 ? 28.741 -2.632 -29.836 1.00 52.53 97 THR A C 1
ATOM 758 O O . THR A 1 97 ? 29.506 -2.579 -28.875 1.00 52.53 97 THR A O 1
ATOM 761 N N . LYS A 1 98 ? 28.999 -3.424 -30.881 1.00 48.75 98 LYS A N 1
ATOM 762 C CA . LYS A 1 98 ? 30.361 -3.910 -31.168 1.00 48.75 98 LYS A CA 1
ATOM 763 C C . LYS A 1 98 ? 31.092 -2.854 -32.020 1.00 48.75 98 LYS A C 1
ATOM 765 O O . LYS A 1 98 ? 30.429 -2.268 -32.876 1.00 48.75 98 LYS A O 1
ATOM 770 N N . PRO A 1 99 ? 32.389 -2.584 -31.764 1.00 53.66 99 PRO A N 1
ATOM 771 C CA . PRO A 1 99 ? 33.177 -1.595 -32.506 1.00 53.66 99 PRO A CA 1
ATOM 772 C C . PRO A 1 99 ? 33.335 -1.943 -33.988 1.00 53.66 99 PRO A C 1
ATOM 774 O O . PRO A 1 99 ? 33.292 -3.151 -34.322 1.00 53.66 99 PRO A O 1
#

Foldseek 3Di:
DDDDDDDPDDDDPPDPPPDPPVCPLVNLCVVQVLLVVVLVVCCVVVVDPSVVSSVVLVVCDDVRSVVVSVVSVVVVVVVVVVVVVVVVVVVVVVVPDDD

Organism: Arabidopsis thaliana (NCBI:txid3702)